Protein AF-A0A959GRN4-F1 (afdb_monomer_lite)

Radius of gyration: 15.17 Å; chains: 1; bounding box: 34×36×39 Å

Structure (mmCIF, N/CA/C/O backbone):
data_AF-A0A959GRN4-F1
#
_entry.id   AF-A0A959GRN4-F1
#
loop_
_atom_site.group_PDB
_atom_site.id
_atom_site.type_symbol
_atom_site.label_atom_id
_atom_site.label_alt_id
_atom_site.label_comp_id
_atom_site.label_asym_id
_atom_site.label_entity_id
_atom_site.label_seq_id
_atom_site.pdbx_PDB_ins_code
_atom_site.Cartn_x
_atom_site.Cartn_y
_atom_site.Cartn_z
_atom_site.occupancy
_atom_site.B_iso_or_equiv
_atom_site.auth_seq_id
_atom_site.auth_comp_id
_atom_site.auth_asym_id
_atom_site.auth_atom_id
_atom_site.pdbx_PDB_model_num
ATOM 1 N N . MET A 1 1 ? 0.950 -11.198 -16.618 1.00 84.00 1 MET A N 1
ATOM 2 C CA . MET A 1 1 ? 0.201 -11.111 -15.346 1.00 84.00 1 MET A CA 1
ATOM 3 C C . MET A 1 1 ? 1.048 -11.502 -14.146 1.00 84.00 1 MET A C 1
ATOM 5 O O . MET A 1 1 ? 1.357 -12.674 -13.936 1.00 84.00 1 MET A O 1
ATOM 9 N N . ASN A 1 2 ? 1.370 -10.503 -13.337 1.00 88.19 2 ASN A N 1
ATOM 10 C CA . ASN A 1 2 ? 2.080 -10.648 -12.075 1.00 88.19 2 ASN A CA 1
ATOM 11 C C . ASN A 1 2 ? 1.120 -10.439 -10.901 1.00 88.19 2 ASN A C 1
ATOM 13 O O . ASN A 1 2 ? -0.047 -10.075 -11.069 1.00 88.19 2 ASN A O 1
ATOM 17 N N . THR A 1 3 ? 1.578 -10.723 -9.684 1.00 92.38 3 THR A N 1
ATOM 18 C CA . THR A 1 3 ? 0.734 -10.623 -8.489 1.00 92.38 3 THR A CA 1
ATOM 19 C C . THR A 1 3 ? 1.532 -10.140 -7.287 1.00 92.38 3 THR A C 1
ATOM 21 O O . THR A 1 3 ? 2.589 -10.684 -6.976 1.00 92.38 3 THR A O 1
ATOM 24 N N . ILE A 1 4 ? 0.988 -9.149 -6.581 1.00 92.12 4 ILE A N 1
ATOM 25 C CA . ILE A 1 4 ? 1.440 -8.733 -5.253 1.00 92.12 4 ILE A CA 1
ATOM 26 C C . ILE A 1 4 ? 0.448 -9.270 -4.228 1.00 92.12 4 ILE A C 1
ATOM 28 O O . ILE A 1 4 ? -0.747 -8.977 -4.2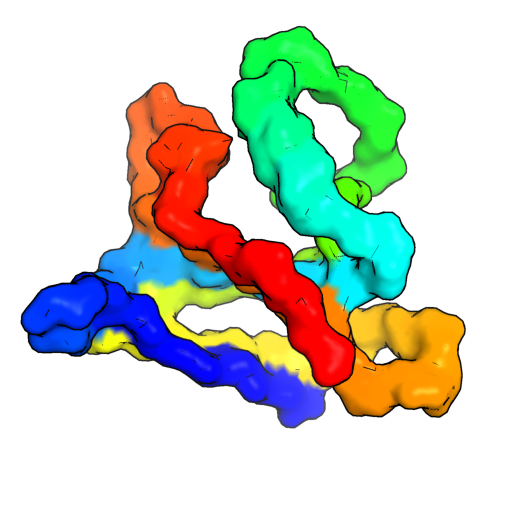81 1.00 92.12 4 ILE A O 1
ATOM 32 N N . THR A 1 5 ? 0.955 -10.034 -3.269 1.00 96.00 5 THR A N 1
ATOM 33 C CA . THR A 1 5 ? 0.176 -10.545 -2.139 1.00 96.00 5 THR A CA 1
ATOM 34 C C . THR A 1 5 ? 0.782 -10.076 -0.832 1.00 96.00 5 THR A C 1
ATOM 36 O O . THR A 1 5 ? 2.004 -10.068 -0.682 1.00 96.00 5 THR A O 1
ATOM 39 N N . GLY A 1 6 ? -0.059 -9.767 0.147 1.00 95.69 6 GLY A N 1
ATOM 40 C CA . GLY A 1 6 ? 0.408 -9.416 1.479 1.00 95.69 6 GLY A CA 1
ATOM 41 C C . GLY A 1 6 ? -0.677 -9.558 2.532 1.00 95.69 6 GLY A C 1
ATOM 42 O O . GLY A 1 6 ? -1.812 -9.938 2.242 1.00 95.69 6 GLY A O 1
ATOM 43 N N . LYS A 1 7 ? -0.303 -9.263 3.777 1.00 96.81 7 LYS A N 1
ATOM 44 C CA . LYS A 1 7 ? -1.203 -9.272 4.927 1.00 96.81 7 LYS A CA 1
ATOM 45 C C . LYS A 1 7 ? -0.884 -8.096 5.834 1.00 96.81 7 LYS A C 1
ATOM 47 O O . LYS A 1 7 ? 0.264 -7.935 6.241 1.00 96.81 7 LYS A O 1
ATOM 52 N N . ILE A 1 8 ? -1.900 -7.312 6.176 1.00 96.62 8 ILE A N 1
ATOM 53 C CA . ILE A 1 8 ? -1.783 -6.235 7.157 1.00 96.62 8 ILE A CA 1
ATOM 54 C C . ILE A 1 8 ? -2.339 -6.731 8.481 1.00 96.62 8 ILE A C 1
ATOM 56 O O . ILE A 1 8 ? -3.499 -7.136 8.567 1.00 96.62 8 ILE A O 1
ATOM 60 N N . ALA A 1 9 ? -1.494 -6.716 9.506 1.00 96.75 9 ALA A N 1
ATOM 61 C CA . ALA A 1 9 ? -1.823 -7.241 10.818 1.00 96.75 9 ALA A CA 1
ATOM 62 C C . ALA A 1 9 ? -1.368 -6.298 11.933 1.00 96.75 9 ALA A C 1
ATOM 64 O O . ALA A 1 9 ? -0.382 -5.573 11.801 1.00 96.75 9 ALA A O 1
ATOM 65 N N . LEU A 1 10 ? -2.076 -6.342 13.058 1.00 94.94 10 LEU A N 1
ATOM 66 C CA . LEU A 1 10 ? -1.690 -5.627 14.265 1.00 94.94 10 LEU A CA 1
ATOM 67 C C . LEU A 1 10 ? -0.445 -6.284 14.888 1.00 94.94 10 LEU A C 1
ATOM 69 O O . LEU A 1 10 ? -0.468 -7.474 15.202 1.00 94.94 10 LEU A O 1
ATOM 73 N N . LEU A 1 11 ? 0.613 -5.496 15.111 1.00 89.00 11 LEU A N 1
ATOM 74 C CA . LEU A 1 11 ? 1.964 -5.962 15.476 1.00 89.00 11 LEU A CA 1
ATOM 75 C C . LEU A 1 11 ? 2.010 -6.950 16.658 1.00 89.00 11 LEU A C 1
ATOM 77 O O . LEU A 1 11 ? 2.817 -7.872 16.655 1.00 89.00 11 LEU A O 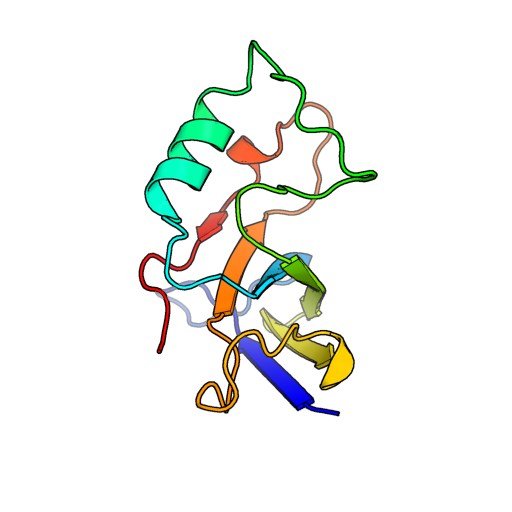1
ATOM 81 N N . ASN A 1 12 ? 1.128 -6.792 17.647 1.00 94.06 12 ASN A N 1
ATOM 82 C CA . ASN A 1 12 ? 1.171 -7.586 18.880 1.00 94.06 12 ASN A CA 1
ATOM 83 C C . ASN A 1 12 ? 0.267 -8.821 18.863 1.00 94.06 12 ASN A C 1
ATOM 85 O O . ASN A 1 12 ? 0.504 -9.766 19.608 1.00 94.06 12 ASN A O 1
ATOM 89 N N . THR A 1 13 ? -0.798 -8.806 18.063 1.00 95.81 13 THR A N 1
ATOM 90 C CA . THR A 1 13 ? -1.783 -9.898 18.045 1.00 95.81 13 THR A CA 1
ATOM 91 C C . THR A 1 13 ? -1.677 -10.749 16.788 1.00 95.81 13 THR A C 1
ATOM 93 O O . THR A 1 13 ? -2.215 -11.851 16.756 1.00 95.81 13 THR A O 1
ATOM 96 N N . GLY A 1 14 ? -1.043 -10.234 15.729 1.00 95.12 14 GLY A N 1
ATOM 97 C CA . GLY A 1 14 ? -1.079 -10.839 14.399 1.00 95.12 14 GLY A CA 1
ATOM 98 C C . GLY A 1 14 ? -2.479 -10.845 13.773 1.00 95.12 14 GLY A C 1
ATOM 99 O O . GLY A 1 14 ? -2.670 -11.437 12.707 1.00 95.12 14 GLY A O 1
ATOM 100 N N . ALA A 1 15 ? -3.460 -10.201 14.419 1.00 97.00 15 ALA A N 1
ATOM 101 C CA . ALA A 1 15 ? -4.819 -10.111 13.916 1.00 97.00 15 ALA A CA 1
ATOM 102 C C . ALA A 1 15 ? -4.830 -9.251 12.655 1.00 97.00 15 ALA A C 1
ATOM 104 O O . ALA A 1 15 ? -4.293 -8.142 12.645 1.00 97.00 15 ALA A O 1
ATOM 105 N N . GLY A 1 16 ? -5.440 -9.785 11.603 1.00 97.12 16 GLY A N 1
ATOM 106 C CA . GLY A 1 16 ? -5.631 -9.078 10.350 1.00 97.12 16 GLY A CA 1
ATOM 107 C C . GLY A 1 16 ? -6.465 -7.818 10.510 1.00 97.12 16 GLY A C 1
ATOM 108 O O . GLY A 1 16 ? -7.404 -7.800 11.304 1.00 97.12 16 GLY A O 1
ATOM 109 N N . ILE A 1 17 ? -6.141 -6.782 9.741 1.00 97.12 17 ILE A N 1
ATOM 110 C CA . ILE A 1 17 ? -6.929 -5.551 9.707 1.00 97.12 17 ILE A CA 1
ATOM 111 C C . ILE A 1 17 ? -7.650 -5.472 8.366 1.00 97.12 17 ILE A C 1
ATOM 113 O O . ILE A 1 17 ? -7.022 -5.291 7.322 1.00 97.12 17 ILE A O 1
ATOM 117 N N . ALA A 1 18 ? -8.969 -5.625 8.411 1.00 97.25 18 ALA A N 1
ATOM 118 C CA . ALA A 1 18 ? -9.839 -5.577 7.245 1.00 97.25 18 ALA A CA 1
ATOM 119 C C . ALA A 1 18 ? -10.137 -4.146 6.787 1.00 97.25 18 ALA A C 1
ATOM 121 O O . ALA A 1 18 ? -10.051 -3.201 7.574 1.00 97.25 18 ALA A O 1
ATOM 122 N N . ASN A 1 19 ? -10.579 -4.018 5.534 1.00 96.25 19 ASN A N 1
ATOM 123 C CA . ASN A 1 19 ? -11.059 -2.773 4.930 1.00 96.25 19 ASN A CA 1
ATOM 124 C C . ASN A 1 19 ? -10.029 -1.632 4.912 1.00 96.25 19 ASN A C 1
ATOM 126 O O . ASN A 1 19 ? -10.406 -0.462 4.877 1.00 96.25 19 ASN A O 1
ATOM 130 N N . LEU A 1 20 ? -8.736 -1.951 4.930 1.00 96.75 20 LEU A N 1
ATOM 131 C CA . LEU A 1 20 ? -7.688 -0.972 4.668 1.00 96.75 20 LEU A CA 1
ATOM 132 C C . LEU A 1 20 ? -7.467 -0.864 3.166 1.00 96.75 20 LEU A C 1
ATOM 134 O O . LEU A 1 20 ? -7.429 -1.883 2.475 1.00 96.75 20 LEU A O 1
ATOM 138 N N . LEU A 1 21 ? -7.296 0.356 2.666 1.00 96.06 21 LEU A N 1
ATOM 139 C CA . LEU A 1 21 ? -6.954 0.589 1.270 1.00 96.06 21 LEU A CA 1
ATOM 140 C C . LEU A 1 21 ? -5.443 0.488 1.106 1.00 96.06 21 LEU A C 1
ATOM 142 O O . LEU A 1 21 ? -4.697 1.300 1.643 1.00 96.06 21 LEU A O 1
ATOM 146 N N . VAL A 1 22 ? -5.004 -0.496 0.336 1.00 95.44 22 VAL A N 1
ATOM 147 C CA . VAL A 1 22 ? -3.616 -0.637 -0.092 1.00 95.44 22 VAL A CA 1
ATOM 148 C C . VAL A 1 22 ? -3.490 -0.021 -1.472 1.00 95.44 22 VAL A C 1
ATOM 150 O O . VAL A 1 22 ? -4.239 -0.391 -2.374 1.00 95.44 22 VAL A O 1
ATOM 153 N N . VAL A 1 23 ? -2.551 0.902 -1.642 1.00 93.06 23 VAL A N 1
ATOM 154 C CA . VAL A 1 23 ? -2.210 1.500 -2.935 1.00 93.06 23 VAL A CA 1
ATOM 155 C C . VAL A 1 23 ? -0.758 1.176 -3.238 1.00 93.06 23 VAL A C 1
ATOM 157 O O . VAL A 1 23 ? 0.098 1.319 -2.364 1.00 93.06 23 VAL A O 1
ATOM 160 N N . VAL A 1 24 ? -0.499 0.717 -4.459 1.00 91.44 24 VAL A N 1
ATOM 161 C CA . VAL A 1 24 ? 0.839 0.346 -4.916 1.00 91.44 24 VAL A CA 1
ATOM 162 C C . VAL A 1 24 ? 1.229 1.228 -6.091 1.00 91.44 24 VAL A C 1
ATOM 164 O O . VAL A 1 24 ? 0.440 1.405 -7.025 1.00 91.44 24 VAL A O 1
ATOM 167 N N . TYR A 1 25 ? 2.446 1.747 -6.019 1.00 88.44 25 TYR A N 1
ATOM 168 C CA . TYR A 1 25 ? 3.099 2.533 -7.051 1.00 88.44 25 TYR A CA 1
ATOM 169 C C . TYR A 1 25 ? 4.350 1.807 -7.535 1.00 88.44 25 TYR A C 1
ATOM 171 O O . TYR A 1 25 ? 5.016 1.135 -6.741 1.00 88.44 25 TYR A O 1
ATOM 179 N N . ASP A 1 26 ? 4.623 1.957 -8.823 1.00 84.81 26 ASP A N 1
ATOM 180 C CA . ASP A 1 26 ? 5.936 1.744 -9.415 1.00 84.81 26 ASP A CA 1
ATOM 181 C C . ASP A 1 26 ? 6.725 3.045 -9.293 1.00 84.81 26 ASP A C 1
ATOM 183 O O . ASP A 1 26 ? 6.178 4.123 -9.546 1.00 84.81 26 ASP A O 1
ATOM 187 N N . VAL A 1 27 ? 7.967 2.961 -8.839 1.00 81.38 27 VAL A N 1
ATOM 188 C CA . VAL A 1 27 ? 8.739 4.125 -8.419 1.00 81.38 27 VAL A CA 1
ATOM 189 C C . VAL A 1 27 ? 10.024 4.223 -9.212 1.00 81.38 27 VAL A C 1
ATOM 191 O O . VAL A 1 27 ? 10.881 3.361 -9.107 1.00 81.38 27 VAL A O 1
ATOM 194 N N . ASP A 1 28 ? 10.216 5.333 -9.925 1.00 74.31 28 ASP A N 1
ATOM 195 C CA . ASP A 1 28 ? 11.472 5.561 -10.636 1.00 74.31 28 ASP A CA 1
ATOM 196 C C . ASP A 1 28 ? 12.656 5.687 -9.654 1.00 74.31 28 ASP A C 1
ATOM 198 O O . ASP A 1 28 ? 12.485 6.288 -8.585 1.00 74.31 28 ASP A O 1
ATOM 202 N N . PRO A 1 29 ? 13.884 5.280 -10.034 1.00 69.38 29 PRO A N 1
ATOM 203 C CA . PRO A 1 29 ? 15.080 5.360 -9.183 1.00 69.38 29 PRO A CA 1
ATOM 204 C C . PRO A 1 29 ? 15.413 6.755 -8.625 1.00 69.38 29 PRO A C 1
ATOM 206 O O . PRO A 1 29 ? 16.169 6.883 -7.662 1.00 69.38 29 PRO A O 1
ATOM 209 N N . GLU A 1 30 ? 14.898 7.822 -9.243 1.00 69.50 30 GLU A N 1
ATOM 210 C CA . GLU A 1 30 ? 15.096 9.206 -8.788 1.00 69.50 30 GLU A CA 1
ATOM 211 C C . GLU A 1 30 ? 14.034 9.679 -7.782 1.00 69.50 30 GLU A C 1
ATOM 213 O O . GLU A 1 30 ? 14.141 10.778 -7.227 1.00 69.50 30 GLU A O 1
ATOM 218 N N . THR A 1 31 ? 13.007 8.871 -7.533 1.00 70.56 31 THR A N 1
ATOM 219 C CA . THR A 1 31 ? 11.915 9.226 -6.635 1.00 70.56 31 THR A CA 1
ATOM 220 C C . THR A 1 31 ? 12.332 9.068 -5.180 1.00 70.56 31 THR A C 1
ATOM 222 O O . THR A 1 31 ? 12.951 8.085 -4.777 1.00 70.56 31 THR A O 1
ATOM 225 N N . LYS A 1 32 ? 11.928 10.038 -4.360 1.00 72.25 32 LYS A N 1
ATOM 226 C CA . LYS A 1 32 ? 12.193 10.075 -2.923 1.00 72.25 32 LYS A CA 1
ATOM 227 C C . LYS A 1 32 ? 10.886 10.014 -2.136 1.00 72.25 32 LYS A C 1
ATOM 229 O O . LYS A 1 32 ? 10.213 11.042 -1.983 1.00 72.25 32 LYS A O 1
ATOM 234 N N . PRO A 1 33 ? 10.491 8.834 -1.633 1.00 69.19 33 PRO A N 1
ATOM 235 C CA . PRO A 1 33 ? 9.215 8.661 -0.950 1.00 69.19 33 PRO A CA 1
ATOM 236 C C . PRO A 1 33 ? 9.073 9.506 0.321 1.00 69.19 33 PRO A C 1
ATOM 238 O O . PRO A 1 33 ? 7.973 9.858 0.732 1.00 69.19 33 PRO A O 1
ATOM 241 N N . GLU A 1 34 ? 10.170 9.881 0.965 1.00 71.31 34 GLU A N 1
ATOM 242 C CA . GLU A 1 34 ? 10.160 10.776 2.118 1.00 71.31 34 GLU A CA 1
ATOM 243 C C . GLU A 1 34 ? 9.746 12.210 1.753 1.00 71.31 34 GLU A C 1
ATOM 245 O O . GLU A 1 34 ? 9.005 12.849 2.505 1.00 71.31 34 GLU A O 1
ATOM 250 N N . GLU A 1 35 ? 10.164 12.701 0.581 1.00 72.38 35 GLU A N 1
ATOM 251 C CA . GLU A 1 35 ? 9.780 14.025 0.079 1.00 72.38 35 GLU A CA 1
ATOM 252 C C . GLU A 1 35 ? 8.290 14.031 -0.297 1.00 72.38 35 GLU A C 1
ATOM 254 O O . GLU A 1 35 ? 7.577 14.987 0.012 1.00 72.38 35 GLU A O 1
ATOM 259 N N . VAL A 1 36 ? 7.793 12.912 -0.837 1.00 71.38 36 VAL A N 1
ATOM 260 C CA . VAL A 1 36 ? 6.368 12.675 -1.109 1.00 71.38 36 VAL A CA 1
ATOM 261 C C . VAL A 1 36 ? 5.528 12.819 0.162 1.00 71.38 36 VAL A C 1
ATOM 263 O O . VAL A 1 36 ? 4.530 13.542 0.180 1.00 71.38 36 VAL A O 1
ATOM 266 N N . ILE A 1 37 ? 5.884 12.106 1.235 1.00 72.94 37 ILE A N 1
ATOM 267 C CA . ILE A 1 37 ? 5.085 12.127 2.467 1.00 72.94 37 ILE A CA 1
ATOM 268 C C . ILE A 1 37 ? 5.113 13.523 3.102 1.00 72.94 37 ILE A C 1
ATOM 270 O O . ILE A 1 37 ? 4.086 14.004 3.589 1.00 72.94 37 ILE A O 1
ATOM 274 N N . ALA A 1 38 ? 6.257 14.210 3.054 1.00 71.94 38 ALA A N 1
ATOM 275 C CA . ALA A 1 38 ? 6.360 15.597 3.499 1.00 71.94 38 ALA A CA 1
ATOM 276 C C . ALA A 1 38 ? 5.486 16.547 2.655 1.00 71.94 38 ALA A C 1
ATOM 278 O O . ALA A 1 38 ? 4.880 17.484 3.189 1.00 71.94 38 ALA A O 1
ATOM 279 N N . GLU A 1 39 ? 5.361 16.299 1.350 1.00 71.50 39 GLU A N 1
ATOM 280 C CA . GLU A 1 39 ? 4.475 17.057 0.467 1.00 71.50 39 GLU A CA 1
ATOM 281 C C . GLU A 1 39 ? 2.991 16.767 0.752 1.00 71.50 39 GLU A C 1
ATOM 283 O O . GLU A 1 39 ? 2.200 17.701 0.886 1.00 71.50 39 GLU A O 1
ATOM 288 N N . LEU A 1 40 ? 2.605 15.507 0.980 1.00 70.19 40 LEU A N 1
ATOM 289 C CA . LEU A 1 40 ? 1.263 15.129 1.456 1.00 70.19 40 LEU A CA 1
ATOM 290 C C . LEU A 1 40 ? 0.898 15.809 2.782 1.00 70.19 40 LEU A C 1
ATOM 292 O O . LEU A 1 40 ? -0.237 16.240 2.984 1.00 70.19 40 LEU A O 1
ATOM 296 N N . ALA A 1 41 ? 1.859 15.939 3.695 1.00 66.69 41 ALA A N 1
ATOM 297 C CA . ALA A 1 41 ? 1.654 16.621 4.968 1.00 66.69 41 ALA A CA 1
ATOM 298 C C . ALA A 1 41 ? 1.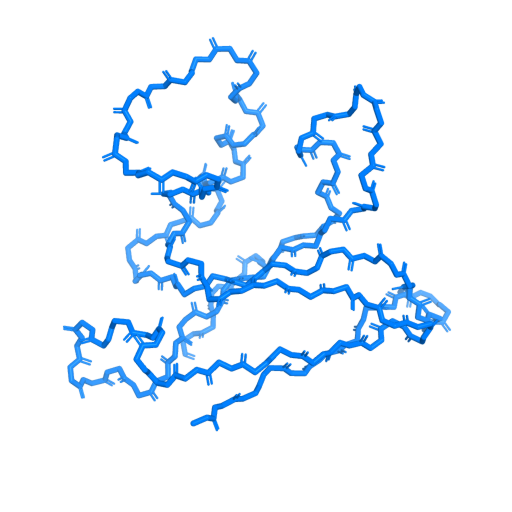552 18.152 4.839 1.00 66.69 41 ALA A C 1
ATOM 300 O O . ALA A 1 41 ? 0.963 18.800 5.703 1.00 66.69 41 ALA A O 1
ATOM 301 N N . SER A 1 42 ? 2.101 18.742 3.772 1.00 64.44 42 SER A N 1
ATOM 302 C CA . SER A 1 42 ? 2.148 20.198 3.560 1.00 64.44 42 SER A CA 1
ATOM 303 C C . SER A 1 42 ? 1.140 20.726 2.528 1.00 64.44 42 SER A C 1
ATOM 305 O O . SER A 1 42 ? 0.881 21.934 2.476 1.00 64.44 42 SER A O 1
ATOM 307 N N . THR A 1 43 ? 0.508 19.850 1.743 1.00 55.62 43 THR A N 1
ATOM 308 C CA . THR A 1 43 ? -0.443 20.198 0.669 1.00 55.62 43 THR A CA 1
ATOM 309 C C . THR A 1 43 ? -1.830 20.6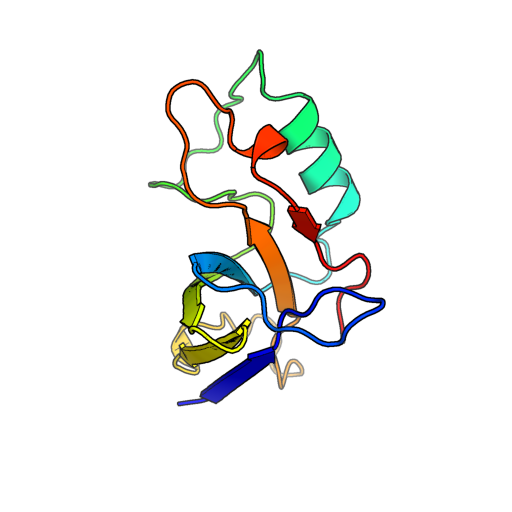30 1.140 1.00 55.62 43 THR A C 1
ATOM 311 O O . THR A 1 43 ? -2.680 20.951 0.311 1.00 55.62 43 THR A O 1
ATOM 314 N N . SER A 1 44 ? -2.031 20.842 2.441 1.00 51.16 44 SER A N 1
ATOM 315 C CA . SER A 1 44 ? -3.200 21.547 2.984 1.00 51.16 44 SER A CA 1
ATOM 316 C C . SER A 1 44 ? -3.389 22.973 2.424 1.00 51.16 44 SER A C 1
ATOM 318 O O . SER A 1 44 ? -4.409 23.592 2.716 1.00 51.16 44 SER A O 1
ATOM 320 N N . ALA A 1 45 ? -2.436 23.533 1.654 1.00 44.59 45 ALA A N 1
ATOM 321 C CA . ALA A 1 45 ? -2.501 24.938 1.238 1.00 44.59 45 ALA A CA 1
ATOM 322 C C . ALA A 1 45 ? -2.135 25.308 -0.215 1.00 44.59 45 ALA A C 1
ATOM 324 O O . ALA A 1 45 ? -2.538 26.393 -0.632 1.00 44.59 45 ALA A O 1
ATOM 325 N N . LYS A 1 46 ? -1.395 24.521 -1.015 1.00 43.66 46 LYS A N 1
ATOM 326 C CA . LYS A 1 46 ? -1.016 24.953 -2.385 1.00 43.66 46 LYS A CA 1
ATOM 327 C C . LYS A 1 46 ? -0.817 23.783 -3.348 1.00 43.66 46 LYS A C 1
ATOM 329 O O . LYS A 1 46 ? 0.297 23.300 -3.510 1.00 43.66 46 LYS A O 1
ATOM 334 N N . ALA A 1 47 ? -1.881 23.408 -4.058 1.00 45.75 47 ALA A N 1
ATOM 335 C CA . ALA A 1 47 ? -1.787 22.609 -5.275 1.00 45.75 47 ALA A CA 1
ATOM 336 C C . ALA A 1 47 ? -0.982 23.391 -6.331 1.00 45.75 47 ALA A C 1
ATOM 338 O O . ALA A 1 47 ? -1.514 24.261 -7.022 1.00 45.75 47 ALA A O 1
ATOM 339 N N . LYS A 1 48 ? 0.328 23.138 -6.421 1.00 44.91 48 LYS A N 1
ATOM 340 C CA . LYS A 1 48 ? 1.126 23.579 -7.564 1.00 44.91 48 LYS A CA 1
ATOM 341 C C . LYS A 1 48 ? 0.839 22.636 -8.725 1.00 44.91 48 LYS A C 1
ATOM 343 O O . LYS A 1 48 ? 1.020 21.430 -8.639 1.00 44.91 48 LYS A O 1
ATOM 348 N N . THR A 1 49 ? 0.378 23.237 -9.808 1.00 44.91 49 THR A N 1
ATOM 349 C CA . THR A 1 49 ? 0.126 22.675 -11.130 1.00 44.91 49 THR A CA 1
ATOM 350 C C . THR A 1 49 ? 1.271 21.771 -11.607 1.00 44.91 49 THR A C 1
ATOM 352 O O . THR A 1 49 ? 2.254 22.240 -12.177 1.00 44.91 49 THR A O 1
ATOM 355 N N . ARG A 1 50 ? 1.116 20.455 -11.443 1.00 49.25 50 ARG A N 1
ATOM 356 C CA . ARG A 1 50 ? 1.638 19.465 -12.390 1.00 49.25 50 ARG A CA 1
ATOM 357 C C . ARG A 1 50 ? 0.438 18.751 -12.993 1.00 49.25 50 ARG A C 1
ATOM 359 O O . ARG A 1 50 ? -0.199 17.907 -12.381 1.00 49.25 50 ARG A O 1
ATOM 366 N N . THR A 1 51 ? 0.070 19.199 -14.184 1.00 43.25 51 THR A N 1
ATOM 367 C CA . THR A 1 51 ? -0.980 18.610 -15.007 1.00 43.25 51 THR A CA 1
ATOM 368 C C . THR A 1 51 ? -0.525 17.251 -15.534 1.00 43.25 51 THR A C 1
ATOM 370 O O . THR A 1 51 ? 0.159 17.182 -16.553 1.00 43.25 51 THR A O 1
ATOM 373 N N . LYS A 1 52 ? -0.964 16.175 -14.885 1.00 43.66 52 LYS A N 1
ATOM 374 C CA . LYS A 1 52 ? -1.395 14.953 -15.567 1.00 43.66 52 LYS A CA 1
ATOM 375 C C . LYS A 1 52 ? -2.643 14.446 -14.845 1.00 43.66 52 LYS A C 1
ATOM 377 O O . LYS A 1 52 ? -2.791 14.590 -13.639 1.00 43.66 52 LYS A O 1
ATOM 382 N N . SER A 1 53 ? -3.616 14.059 -15.649 1.00 42.03 53 SER A N 1
ATOM 383 C CA . SER A 1 53 ? -5.018 13.896 -15.287 1.00 42.03 53 SER A CA 1
ATOM 384 C C . SER A 1 53 ? -5.252 12.771 -14.273 1.00 42.03 53 SER A C 1
ATOM 386 O O . SER A 1 53 ? -5.009 11.621 -14.608 1.00 42.03 53 SER A O 1
ATOM 388 N N . GLY A 1 54 ? -5.889 13.109 -13.145 1.00 40.25 54 GLY A N 1
ATOM 389 C CA . GLY A 1 54 ? -6.737 12.207 -12.355 1.00 40.25 54 GLY A CA 1
ATOM 390 C C . GLY A 1 54 ? -6.065 11.589 -11.135 1.00 40.25 54 GLY A C 1
ATOM 391 O O . GLY A 1 54 ? -5.098 10.885 -11.316 1.00 40.25 54 GLY A O 1
ATOM 392 N N . ASN A 1 55 ? -6.611 11.839 -9.931 1.00 46.34 55 ASN A N 1
ATOM 393 C CA . ASN A 1 55 ? -6.446 11.122 -8.643 1.00 46.34 55 ASN A CA 1
ATOM 394 C C . ASN A 1 55 ? -5.065 10.571 -8.214 1.00 46.34 55 ASN A C 1
ATOM 396 O O . ASN A 1 55 ? -4.983 9.911 -7.178 1.00 46.34 55 ASN A O 1
ATOM 400 N N . ASP A 1 56 ? -4.004 10.854 -8.951 1.00 52.00 56 ASP A N 1
ATOM 401 C CA . ASP A 1 56 ? -2.677 10.326 -8.738 1.00 52.00 56 ASP A CA 1
ATOM 402 C C . ASP A 1 56 ? -1.899 11.299 -7.879 1.00 52.00 56 ASP A C 1
ATOM 404 O O . ASP A 1 56 ? -1.812 12.505 -8.142 1.00 52.00 56 ASP A O 1
ATOM 408 N N . LEU A 1 57 ? -1.275 10.736 -6.856 1.00 61.41 57 LEU A N 1
ATOM 409 C CA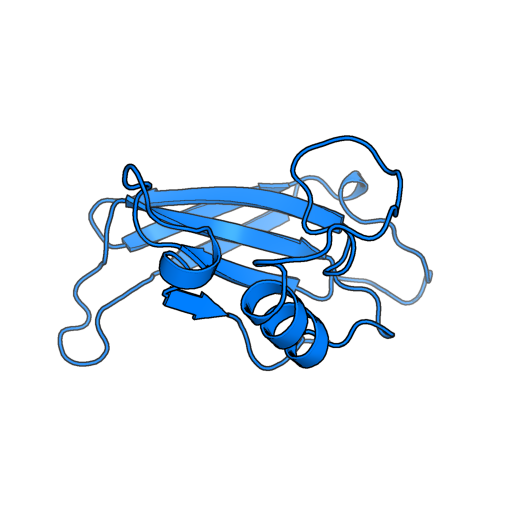 . LEU A 1 57 ? -0.120 11.327 -6.215 1.00 61.41 57 LEU A CA 1
ATOM 410 C C . LEU A 1 57 ? 1.029 11.317 -7.233 1.00 61.41 57 LEU A C 1
ATOM 412 O O . LEU A 1 57 ? 1.995 10.591 -7.058 1.00 61.41 57 LEU A O 1
ATOM 416 N N . GLY A 1 58 ? 0.906 12.081 -8.327 1.00 55.66 58 GLY A N 1
ATOM 417 C CA . GLY A 1 58 ? 1.756 12.032 -9.530 1.00 55.66 58 GLY A CA 1
ATOM 418 C C . GLY A 1 58 ? 3.207 12.486 -9.330 1.00 55.66 58 GLY A C 1
ATOM 419 O O . GLY A 1 58 ? 3.865 12.915 -10.272 1.00 55.66 58 GLY A O 1
ATOM 420 N N . PHE A 1 59 ? 3.673 12.460 -8.086 1.00 65.25 59 PHE A N 1
ATOM 421 C CA . PHE A 1 59 ? 5.034 12.680 -7.618 1.00 65.25 59 PHE A CA 1
ATOM 422 C C . PHE A 1 59 ? 5.623 11.423 -6.945 1.00 65.25 59 PHE A C 1
ATOM 424 O O . PHE A 1 59 ? 6.811 11.413 -6.652 1.00 65.25 59 PHE A O 1
ATOM 431 N N . VAL A 1 60 ? 4.815 10.379 -6.705 1.00 71.56 60 VAL A N 1
ATOM 432 C CA . VAL A 1 60 ? 5.226 9.081 -6.130 1.00 71.56 60 VAL A CA 1
ATOM 433 C C . VAL A 1 60 ? 5.749 8.120 -7.194 1.00 71.56 60 VAL A C 1
ATOM 435 O O . VAL A 1 60 ? 6.511 7.221 -6.868 1.00 71.56 60 VAL A O 1
ATOM 438 N N . GLY A 1 61 ? 5.313 8.301 -8.438 1.00 77.81 61 GLY A N 1
ATOM 439 C CA . GLY A 1 61 ? 5.510 7.356 -9.530 1.00 77.81 61 GLY A CA 1
ATOM 440 C C . GLY A 1 61 ? 4.178 6.960 -10.160 1.00 77.81 61 GLY A C 1
ATOM 441 O O . GLY A 1 61 ? 3.143 7.594 -9.906 1.00 77.81 61 GLY A O 1
ATOM 442 N N . ASP A 1 62 ? 4.204 5.914 -10.977 1.00 81.50 62 ASP A N 1
ATOM 443 C CA . ASP A 1 62 ? 3.034 5.435 -11.702 1.00 81.50 62 ASP A CA 1
ATOM 444 C C . ASP A 1 62 ? 2.213 4.490 -10.817 1.00 8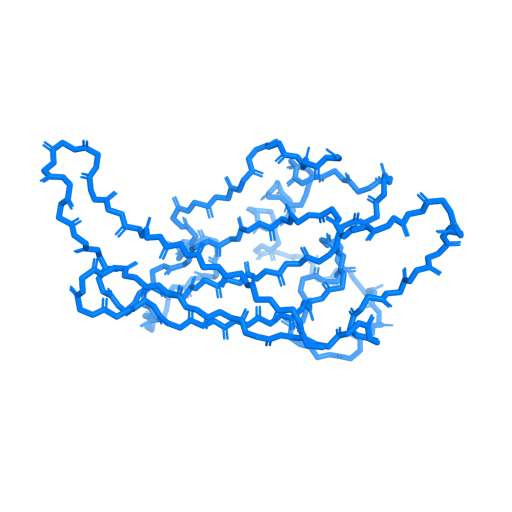1.50 62 ASP A C 1
ATOM 446 O O . ASP A 1 62 ? 2.702 3.514 -10.242 1.00 81.50 62 ASP A O 1
ATOM 450 N N . ARG A 1 63 ? 0.919 4.783 -10.664 1.00 86.88 63 ARG A N 1
ATOM 451 C CA . ARG A 1 63 ? 0.033 3.952 -9.848 1.00 86.88 63 ARG A CA 1
ATOM 452 C C . ARG A 1 63 ? -0.248 2.627 -10.556 1.00 86.88 63 ARG A C 1
ATOM 454 O O . ARG A 1 63 ? -1.003 2.586 -11.524 1.00 86.88 63 ARG A O 1
ATOM 461 N N . ILE A 1 64 ? 0.239 1.531 -9.978 1.00 88.50 64 ILE A N 1
ATOM 462 C CA . ILE A 1 64 ? -0.052 0.165 -10.439 1.00 88.50 64 ILE A CA 1
ATOM 463 C C . ILE A 1 64 ? -1.507 -0.199 -10.131 1.00 88.50 64 ILE A C 1
ATOM 465 O O . ILE A 1 64 ? -2.211 -0.791 -10.949 1.00 88.50 64 ILE A O 1
ATOM 469 N N . GLY A 1 65 ? -1.982 0.134 -8.928 1.00 91.38 65 GLY A N 1
ATOM 470 C CA . GLY A 1 65 ? -3.350 -0.184 -8.542 1.00 91.38 65 GLY A CA 1
ATOM 471 C C . GLY A 1 65 ? -3.640 -0.026 -7.060 1.00 91.38 65 GLY A C 1
ATOM 472 O O . GLY A 1 65 ? -2.851 0.514 -6.285 1.00 91.38 65 GLY A O 1
ATOM 473 N N . SER A 1 66 ? -4.825 -0.481 -6.661 1.00 93.81 66 SER A N 1
ATOM 474 C CA . SER A 1 66 ? -5.236 -0.485 -5.261 1.00 93.81 66 SER A CA 1
ATOM 475 C C . SER A 1 66 ? -6.211 -1.605 -4.950 1.00 93.81 66 SER A C 1
ATOM 477 O O . SER A 1 66 ? -7.006 -1.993 -5.804 1.00 93.81 66 SER A O 1
ATOM 479 N N . VAL A 1 67 ? -6.197 -2.070 -3.707 1.00 96.88 67 VAL A N 1
ATOM 480 C CA . VAL A 1 67 ? -7.039 -3.168 -3.236 1.00 96.88 67 VAL A CA 1
ATOM 481 C C . VAL A 1 67 ? -7.418 -2.958 -1.772 1.00 96.88 67 VAL A C 1
ATOM 483 O O . VAL A 1 67 ? -6.655 -2.373 -1.005 1.00 96.88 67 VAL A O 1
ATOM 486 N N . LEU A 1 68 ? -8.605 -3.423 -1.382 1.00 97.50 68 LEU A N 1
ATOM 487 C CA . LEU A 1 68 ? -9.014 -3.460 0.020 1.00 97.50 68 LEU A CA 1
ATOM 488 C C . LEU A 1 68 ? -8.538 -4.754 0.679 1.00 97.50 68 LEU A C 1
ATOM 490 O O . LEU A 1 68 ? -8.643 -5.830 0.089 1.00 97.50 68 LEU A O 1
ATOM 494 N N . THR A 1 69 ? -8.066 -4.665 1.919 1.00 98.12 69 THR A N 1
ATOM 495 C CA . THR A 1 69 ? -7.754 -5.861 2.704 1.00 98.12 69 THR A CA 1
ATOM 496 C C . THR A 1 69 ? -9.019 -6.637 3.078 1.00 98.12 69 THR A C 1
ATOM 498 O O . THR A 1 69 ? -10.042 -6.064 3.466 1.00 98.12 69 THR A O 1
ATOM 501 N N . GLY A 1 70 ? -8.940 -7.964 2.987 1.00 97.62 70 GLY A N 1
ATOM 502 C CA . GLY A 1 70 ? -9.984 -8.895 3.403 1.00 97.62 70 GLY A CA 1
ATOM 503 C C . GLY A 1 70 ? -10.130 -8.992 4.923 1.00 97.62 70 GLY A C 1
ATOM 504 O O . GLY A 1 70 ? -9.408 -8.353 5.684 1.00 97.62 70 GLY A O 1
ATOM 505 N N . GLN A 1 71 ? -11.063 -9.831 5.383 1.00 97.81 71 GLN A N 1
ATOM 506 C CA . GLN A 1 71 ? -11.396 -9.971 6.812 1.00 97.81 71 GLN A CA 1
ATOM 507 C C . GLN A 1 71 ? -10.209 -10.394 7.691 1.00 97.81 71 GLN A C 1
ATOM 509 O O . GLN A 1 71 ? -10.132 -10.032 8.860 1.00 97.81 71 GLN A O 1
ATOM 514 N N . ASP A 1 72 ? -9.266 -11.143 7.129 1.00 97.31 72 ASP A N 1
ATOM 515 C CA . ASP A 1 72 ? -8.034 -11.567 7.789 1.00 97.31 72 ASP A CA 1
ATOM 516 C C . ASP A 1 72 ? -6.851 -10.626 7.505 1.00 97.31 72 ASP A C 1
ATOM 518 O O . ASP A 1 72 ? -5.710 -10.958 7.824 1.00 97.31 72 ASP A O 1
ATOM 522 N N . GLY A 1 73 ? -7.097 -9.454 6.918 1.00 97.69 73 GLY A N 1
ATOM 523 C CA . GLY A 1 73 ? -6.080 -8.482 6.531 1.00 97.69 73 GLY A CA 1
ATOM 524 C C . GLY A 1 73 ? -5.292 -8.850 5.273 1.00 97.69 73 GLY A C 1
ATOM 525 O O . GLY A 1 73 ? -4.366 -8.117 4.922 1.00 97.69 73 GLY A O 1
ATOM 526 N N . SER A 1 74 ? -5.610 -9.966 4.607 1.00 98.19 74 SER A N 1
ATOM 527 C CA . SER A 1 74 ? -4.949 -10.364 3.362 1.00 98.19 74 SER A CA 1
ATOM 528 C C . SER A 1 74 ? -5.357 -9.472 2.191 1.00 98.19 74 SER A C 1
ATOM 530 O O . SER A 1 74 ? -6.455 -8.917 2.162 1.00 98.19 74 SER A O 1
ATOM 532 N N . PHE A 1 75 ? -4.474 -9.327 1.211 1.00 97.94 75 PHE A N 1
ATOM 533 C CA . PHE A 1 75 ? -4.793 -8.674 -0.052 1.00 97.94 75 PHE A CA 1
ATOM 534 C C . PHE A 1 75 ? -4.056 -9.336 -1.214 1.00 97.94 75 PHE A C 1
ATOM 536 O O . PHE A 1 75 ? -3.016 -9.980 -1.044 1.00 97.94 75 PHE A O 1
ATOM 543 N N . THR A 1 76 ? -4.612 -9.182 -2.410 1.00 97.69 76 THR A N 1
ATOM 544 C CA . THR A 1 76 ? -4.030 -9.662 -3.664 1.00 97.69 76 THR A CA 1
ATOM 545 C C . THR A 1 76 ? -4.312 -8.629 -4.742 1.00 97.69 76 THR A C 1
ATOM 547 O O . THR A 1 76 ? -5.469 -8.302 -4.991 1.00 97.69 76 THR A O 1
ATOM 550 N N . LEU A 1 77 ? -3.255 -8.103 -5.352 1.00 95.12 77 LEU A N 1
ATOM 551 C CA . LEU A 1 77 ? -3.318 -7.161 -6.461 1.00 95.12 77 LEU A CA 1
ATOM 552 C C . LEU A 1 77 ? -2.653 -7.810 -7.675 1.00 95.12 77 LEU A C 1
ATOM 554 O O . LEU A 1 77 ? -1.466 -8.137 -7.631 1.00 95.12 77 LEU A O 1
ATOM 558 N N . SER A 1 78 ? -3.420 -8.001 -8.743 1.00 93.69 78 SER A N 1
ATOM 559 C CA . SER A 1 78 ? -2.908 -8.464 -10.033 1.00 93.69 78 SER A CA 1
ATOM 560 C C . SER A 1 78 ? -2.718 -7.276 -10.962 1.00 93.69 78 SER A C 1
ATOM 562 O O . SER A 1 78 ? -3.535 -6.357 -10.967 1.00 93.69 78 SER A O 1
ATOM 564 N N . TYR A 1 79 ? -1.646 -7.309 -11.740 1.00 88.19 79 TYR A N 1
ATOM 565 C CA . TYR A 1 79 ? -1.330 -6.282 -12.725 1.00 88.19 79 TYR A CA 1
ATOM 566 C C . TYR A 1 79 ? -0.580 -6.919 -13.902 1.00 88.19 79 TYR A C 1
ATOM 568 O O . TYR A 1 79 ? -0.063 -8.042 -13.804 1.00 88.19 79 TYR A O 1
ATOM 576 N N . GLU A 1 80 ? -0.558 -6.212 -15.024 1.00 85.31 80 GLU A N 1
ATOM 577 C CA . GLU A 1 80 ? 0.118 -6.656 -16.241 1.00 85.31 80 GLU A CA 1
ATOM 578 C C . GLU A 1 80 ? 1.495 -6.018 -16.383 1.00 85.31 80 GLU A C 1
ATOM 580 O O . GLU A 1 80 ? 1.759 -4.975 -15.794 1.00 85.31 80 GLU A O 1
ATOM 585 N N . ASP A 1 81 ? 2.372 -6.648 -17.161 1.00 78.12 81 ASP A N 1
ATOM 586 C CA . ASP A 1 81 ? 3.728 -6.140 -17.382 1.00 78.12 81 ASP A CA 1
ATOM 587 C C . ASP A 1 81 ? 3.711 -4.760 -18.054 1.00 78.12 81 ASP A C 1
ATOM 589 O O . ASP A 1 81 ? 4.580 -3.941 -17.788 1.00 78.12 81 ASP A O 1
ATOM 593 N N . GLU A 1 82 ? 2.688 -4.455 -18.860 1.00 75.62 82 GLU A N 1
ATOM 594 C CA . GLU A 1 82 ? 2.506 -3.133 -19.469 1.00 75.62 82 GLU A CA 1
ATOM 595 C C . GLU A 1 82 ? 2.124 -2.040 -18.462 1.00 75.62 82 GLU A C 1
ATOM 597 O O . GLU A 1 82 ? 2.198 -0.858 -18.795 1.00 75.62 82 GLU A O 1
ATOM 602 N N . ALA A 1 83 ? 1.695 -2.411 -17.249 1.00 67.50 83 ALA A N 1
ATOM 603 C CA . ALA A 1 83 ? 1.509 -1.454 -16.161 1.00 67.50 83 ALA A CA 1
ATOM 604 C C . ALA A 1 83 ? 2.852 -0.959 -15.598 1.00 67.50 83 ALA A C 1
ATOM 606 O O . ALA A 1 83 ? 2.859 0.008 -14.842 1.00 67.50 83 ALA A O 1
ATOM 607 N N . PHE A 1 84 ? 3.962 -1.593 -15.992 1.00 71.19 84 PHE A N 1
ATOM 608 C CA . PHE A 1 84 ? 5.308 -1.083 -15.793 1.00 71.19 84 PHE A CA 1
ATOM 609 C C . PHE A 1 84 ? 5.782 -0.355 -17.032 1.00 71.19 84 PHE A C 1
ATOM 611 O O . PHE A 1 84 ? 5.778 -0.893 -18.145 1.00 71.19 84 PHE A O 1
ATOM 618 N N . GLN A 1 85 ? 6.281 0.854 -16.833 1.00 63.12 85 GLN A N 1
ATOM 619 C CA . GLN A 1 85 ? 7.110 1.470 -17.847 1.00 63.12 85 GLN A CA 1
ATOM 620 C C . GLN A 1 85 ? 8.540 0.988 -17.625 1.00 63.12 85 GLN A C 1
ATOM 622 O O . GLN A 1 85 ? 9.287 1.587 -16.867 1.00 63.12 85 GLN A O 1
ATOM 627 N N . ILE A 1 86 ? 8.931 -0.098 -18.301 1.00 64.31 86 ILE A N 1
ATOM 628 C CA . ILE A 1 86 ? 10.339 -0.520 -18.346 1.00 64.31 86 ILE A CA 1
ATOM 629 C C . ILE A 1 86 ? 11.128 0.595 -19.044 1.00 64.31 86 ILE A C 1
ATOM 631 O O . ILE A 1 86 ? 11.204 0.659 -20.276 1.00 64.31 86 ILE A O 1
ATOM 635 N N . HIS A 1 87 ? 11.676 1.513 -18.252 1.00 64.00 87 HIS A N 1
ATOM 636 C CA . HIS A 1 87 ? 12.455 2.649 -18.733 1.00 64.00 87 HIS A CA 1
ATOM 637 C C . HIS A 1 87 ? 13.898 2.241 -19.043 1.00 64.00 87 HIS A C 1
ATOM 639 O O . HIS A 1 87 ? 14.536 2.819 -19.929 1.00 64.00 87 HIS A O 1
ATOM 645 N N . ASP A 1 88 ? 14.388 1.194 -18.377 1.00 67.69 88 ASP A N 1
ATOM 646 C CA . ASP A 1 88 ? 15.683 0.575 -18.617 1.00 67.69 88 ASP A CA 1
ATOM 647 C C . ASP A 1 88 ? 15.507 -0.914 -18.932 1.00 67.69 88 ASP A C 1
ATOM 649 O O . ASP A 1 88 ? 14.956 -1.675 -18.152 1.00 67.69 88 ASP A O 1
ATOM 653 N N . SER A 1 89 ? 16.064 -1.376 -20.051 1.00 68.69 89 SER A N 1
ATOM 654 C CA . SER A 1 89 ? 16.125 -2.805 -20.406 1.00 68.69 89 SER A CA 1
ATOM 655 C C . SER A 1 89 ? 16.800 -3.711 -19.356 1.00 68.69 89 SER A C 1
ATOM 657 O O . SER A 1 89 ? 16.749 -4.936 -19.479 1.00 68.69 89 SER A O 1
ATOM 659 N N . ARG A 1 90 ? 17.482 -3.126 -18.364 1.00 69.94 90 ARG A N 1
ATOM 660 C CA . ARG A 1 90 ? 18.086 -3.816 -17.216 1.00 69.94 90 ARG A CA 1
ATOM 661 C C . ARG A 1 90 ? 17.133 -3.959 -16.028 1.00 69.94 90 ARG A C 1
ATOM 663 O O . ARG A 1 90 ? 17.441 -4.726 -15.120 1.00 69.94 90 ARG A O 1
ATOM 670 N N . GLU A 1 91 ? 16.017 -3.243 -16.028 1.00 69.69 91 GLU A N 1
ATOM 671 C CA . GLU A 1 91 ? 14.981 -3.323 -15.010 1.00 69.69 91 GLU A CA 1
ATOM 672 C C . GLU A 1 91 ? 14.082 -4.523 -15.311 1.00 69.69 91 GLU A C 1
ATOM 674 O O . GLU A 1 91 ? 13.385 -4.591 -16.322 1.00 69.69 91 GLU A O 1
ATOM 679 N N . VAL A 1 92 ? 14.188 -5.544 -14.461 1.00 69.06 92 VAL A N 1
ATOM 680 C CA . VAL A 1 92 ? 13.491 -6.828 -14.651 1.00 69.06 92 VAL A CA 1
ATOM 681 C C . VAL A 1 92 ? 12.238 -6.910 -13.773 1.00 69.06 92 VAL A C 1
ATOM 683 O O . VAL A 1 92 ? 11.416 -7.808 -13.951 1.00 69.06 92 VAL A O 1
ATOM 686 N N . ARG A 1 93 ? 12.106 -6.015 -12.787 1.00 73.12 93 ARG A N 1
ATOM 687 C CA . ARG A 1 93 ? 11.012 -5.960 -11.812 1.00 73.12 93 ARG A CA 1
ATOM 688 C C . ARG A 1 93 ? 10.810 -4.513 -11.362 1.00 73.12 93 ARG A C 1
ATOM 690 O O . ARG A 1 93 ? 11.802 -3.796 -11.337 1.00 73.12 93 ARG A O 1
ATOM 697 N N . PRO A 1 94 ? 9.585 -4.140 -10.968 1.00 76.69 94 PRO A N 1
ATOM 698 C CA . PRO A 1 94 ? 9.303 -2.803 -10.468 1.00 76.69 94 PRO A CA 1
ATOM 699 C C . PRO A 1 94 ? 9.913 -2.543 -9.100 1.00 76.69 94 PRO A C 1
ATOM 701 O O . PRO A 1 94 ? 9.986 -3.434 -8.240 1.00 76.69 94 PRO A O 1
ATOM 704 N N . ASP A 1 95 ? 10.172 -1.270 -8.874 1.00 83.25 95 ASP A N 1
ATOM 705 C CA . ASP A 1 95 ? 10.496 -0.698 -7.585 1.00 83.25 95 ASP A CA 1
ATOM 706 C C . ASP A 1 95 ? 9.193 -0.326 -6.867 1.00 83.25 95 ASP A C 1
ATOM 708 O O . ASP A 1 95 ? 8.567 0.707 -7.095 1.00 83.25 95 ASP A O 1
ATOM 712 N N . LEU A 1 96 ? 8.723 -1.218 -5.992 1.00 86.44 96 LEU A N 1
ATOM 713 C CA . LEU A 1 96 ? 7.397 -1.069 -5.392 1.00 86.44 96 LEU A CA 1
ATOM 714 C C . LEU A 1 96 ? 7.400 -0.147 -4.174 1.00 86.44 96 LEU A C 1
ATOM 716 O O . LEU A 1 96 ? 8.070 -0.416 -3.172 1.00 86.44 96 LEU A O 1
ATOM 720 N N . PHE A 1 97 ? 6.511 0.843 -4.198 1.00 87.94 97 PHE A N 1
ATOM 721 C CA . PHE A 1 97 ? 6.137 1.632 -3.030 1.00 87.94 97 PHE A CA 1
ATOM 722 C C . PHE A 1 97 ? 4.683 1.391 -2.649 1.00 87.94 97 PHE A C 1
ATOM 724 O O . PHE A 1 97 ? 3.770 1.432 -3.476 1.00 87.94 97 PHE A O 1
ATOM 731 N N . LEU A 1 98 ? 4.465 1.130 -1.364 1.00 91.75 98 LEU A N 1
ATOM 732 C CA . LEU A 1 98 ? 3.168 0.743 -0.834 1.00 91.75 98 LEU A CA 1
ATOM 733 C C . LEU A 1 98 ? 2.694 1.759 0.197 1.00 91.75 98 LEU A C 1
ATOM 735 O O . LEU A 1 98 ? 3.402 2.069 1.153 1.00 91.75 98 LEU A O 1
ATOM 739 N N . MET A 1 99 ? 1.456 2.215 0.029 1.00 91.94 99 MET A N 1
ATOM 740 C CA . MET A 1 99 ? 0.742 3.053 0.986 1.00 91.94 99 MET A CA 1
ATOM 741 C C . MET A 1 99 ? -0.482 2.313 1.511 1.00 91.94 99 MET A C 1
ATOM 743 O O . MET A 1 99 ? -1.189 1.642 0.757 1.00 91.94 99 MET A O 1
ATOM 747 N N . VAL A 1 100 ? -0.753 2.459 2.803 1.00 94.56 100 VAL A N 1
ATOM 748 C CA . VAL A 1 100 ? -1.924 1.880 3.463 1.00 94.56 100 VAL A CA 1
ATOM 749 C C . VAL A 1 100 ? -2.738 2.993 4.083 1.00 94.56 100 VAL A C 1
ATOM 751 O O . VAL A 1 100 ? -2.239 3.724 4.939 1.00 94.56 100 VAL A O 1
ATOM 754 N N . PHE A 1 101 ? -4.007 3.067 3.711 1.00 94.62 101 PHE A N 1
ATOM 755 C CA . PHE A 1 101 ? -4.947 4.028 4.254 1.00 94.62 101 PHE A CA 1
ATOM 756 C C . PHE A 1 101 ? -6.017 3.342 5.100 1.00 94.62 101 PHE A C 1
ATOM 758 O O . PHE A 1 101 ? -6.466 2.227 4.815 1.00 94.62 101 PHE A O 1
ATOM 765 N N . ALA A 1 102 ? -6.438 4.040 6.148 1.00 94.56 102 ALA A N 1
ATOM 766 C CA . ALA A 1 102 ? -7.658 3.759 6.878 1.00 94.56 102 ALA A CA 1
ATOM 767 C C . ALA A 1 102 ? -8.880 3.884 5.945 1.00 94.56 102 ALA A C 1
ATOM 769 O O . ALA A 1 102 ? -8.795 4.561 4.916 1.00 94.56 102 ALA A O 1
ATOM 770 N N . PRO A 1 103 ? -10.027 3.280 6.308 1.00 90.62 103 PRO A N 1
ATOM 771 C CA . PRO A 1 103 ? -11.277 3.505 5.595 1.00 90.62 103 PRO A CA 1
ATOM 772 C C . PRO A 1 103 ? -11.574 4.998 5.441 1.00 90.62 103 PRO A C 1
ATOM 774 O O . PRO A 1 103 ? -11.333 5.775 6.370 1.00 90.62 103 PRO A O 1
ATOM 777 N N . GLU A 1 104 ? -12.140 5.381 4.296 1.00 83.00 104 GLU A N 1
ATOM 778 C CA . GLU A 1 104 ? -12.539 6.763 4.045 1.00 83.00 104 GLU A CA 1
ATOM 779 C C . GLU A 1 104 ? -13.514 7.255 5.122 1.00 83.00 104 GLU A C 1
ATOM 781 O O . GLU A 1 104 ? -14.463 6.569 5.513 1.00 83.00 104 GLU A O 1
ATOM 786 N N . GLN A 1 105 ? -13.272 8.470 5.611 1.00 83.75 105 GLN A N 1
ATOM 787 C CA . GLN A 1 105 ? -14.122 9.133 6.591 1.00 83.75 105 GLN A CA 1
ATOM 788 C C . GLN A 1 105 ? -14.409 10.555 6.129 1.00 83.75 105 GLN A C 1
ATOM 790 O O . GLN A 1 105 ? -13.513 11.279 5.694 1.00 83.75 105 GLN A O 1
ATOM 795 N N . THR A 1 106 ? -15.665 10.976 6.264 1.00 89.44 106 THR A N 1
ATOM 796 C CA . THR A 1 106 ? -16.070 12.350 5.967 1.00 89.44 106 THR A CA 1
ATOM 797 C C . THR A 1 106 ? -15.231 13.332 6.785 1.00 89.44 106 THR A C 1
ATOM 799 O O . THR A 1 106 ? -15.071 13.158 7.992 1.00 89.44 106 THR A O 1
ATOM 802 N N . ASN A 1 107 ? -14.739 14.389 6.136 1.00 85.56 107 ASN A N 1
ATOM 803 C CA . ASN A 1 107 ? -13.908 15.447 6.727 1.00 85.56 107 ASN A CA 1
ATOM 804 C C . ASN A 1 107 ? -12.501 15.027 7.175 1.00 85.56 107 ASN A C 1
ATOM 806 O O . ASN A 1 107 ? -11.845 15.817 7.850 1.00 85.56 107 ASN A O 1
ATOM 810 N N . LYS A 1 108 ? -12.020 13.835 6.803 1.00 81.75 108 LYS A N 1
ATOM 811 C CA . LYS A 1 108 ? -10.598 13.506 6.929 1.00 81.75 108 LYS A CA 1
ATOM 812 C C . LYS A 1 108 ? -9.868 13.750 5.623 1.00 81.75 108 LYS A C 1
ATOM 814 O O . LYS A 1 108 ? -10.354 13.419 4.545 1.00 81.75 108 LYS A O 1
ATOM 819 N N . SER A 1 109 ? -8.686 14.331 5.738 1.00 83.81 109 SER A N 1
ATOM 820 C CA . SER A 1 109 ? -7.739 14.430 4.637 1.00 83.81 109 SER A CA 1
ATOM 821 C C . SER A 1 109 ? -7.129 13.062 4.308 1.00 83.81 109 SER A C 1
ATOM 823 O O . SER A 1 109 ? -7.161 12.117 5.105 1.00 83.81 109 SER A O 1
ATOM 825 N N . LEU A 1 110 ? -6.528 12.967 3.120 1.00 81.38 110 LEU A N 1
ATOM 826 C CA . LEU A 1 110 ? -5.786 11.781 2.695 1.00 81.38 110 LEU A CA 1
ATOM 827 C C . LEU A 1 110 ? -4.632 11.469 3.662 1.00 81.38 110 LEU A C 1
ATOM 829 O O . LEU A 1 110 ? -4.424 10.318 4.033 1.00 81.38 110 LEU A O 1
ATOM 833 N N . THR A 1 111 ? -3.935 12.506 4.129 1.00 83.56 111 THR A N 1
ATOM 834 C CA . THR A 1 111 ? -2.801 12.396 5.054 1.00 83.56 111 THR A CA 1
ATOM 835 C C . THR A 1 111 ? -3.225 11.879 6.425 1.00 83.56 111 THR A C 1
ATOM 837 O O . THR A 1 111 ? -2.551 11.030 6.993 1.00 83.56 111 THR A O 1
ATOM 840 N N . GLU A 1 112 ? -4.377 12.315 6.939 1.00 86.75 112 GLU A N 1
ATOM 841 C CA . GLU A 1 112 ? -4.941 11.784 8.192 1.00 86.75 112 GLU A CA 1
ATOM 842 C C . GLU A 1 112 ? -5.420 10.334 8.071 1.00 86.75 112 GLU A C 1
ATOM 844 O O . GLU A 1 112 ? -5.624 9.659 9.082 1.00 86.75 112 GLU A O 1
ATOM 849 N N . SER A 1 113 ? -5.628 9.865 6.842 1.00 89.44 113 SER A N 1
ATOM 850 C CA . SER A 1 113 ? -6.017 8.488 6.562 1.00 89.44 113 SER A CA 1
ATOM 851 C C . SER A 1 113 ? -4.803 7.587 6.327 1.00 89.44 113 SER A C 1
ATOM 853 O O . SER A 1 113 ? -4.959 6.374 6.383 1.00 89.44 113 SER A O 1
ATOM 855 N N . LEU A 1 114 ? -3.602 8.130 6.099 1.00 90.81 114 LEU A N 1
ATOM 856 C CA . LEU A 1 114 ? -2.385 7.348 5.874 1.00 90.81 114 LEU A CA 1
ATOM 857 C C . LEU A 1 114 ? -1.924 6.672 7.175 1.00 90.81 114 LEU A C 1
ATOM 859 O O . LEU A 1 114 ? -1.515 7.330 8.127 1.00 90.81 114 LEU A O 1
ATOM 863 N N . LEU A 1 115 ? -1.970 5.342 7.201 1.00 93.06 115 LEU A N 1
ATOM 864 C CA . LEU A 1 115 ? -1.552 4.520 8.340 1.00 93.06 115 LEU A CA 1
ATOM 865 C C . LEU A 1 115 ? -0.110 4.035 8.213 1.00 93.06 115 LEU A C 1
ATOM 867 O O . LEU A 1 115 ? 0.579 3.868 9.217 1.00 93.06 115 LEU A O 1
ATOM 871 N N . PHE A 1 116 ? 0.325 3.756 6.986 1.00 91.81 116 PHE A N 1
ATOM 872 C CA . PHE A 1 116 ? 1.651 3.221 6.712 1.00 91.81 116 PHE A CA 1
ATOM 873 C C . PHE A 1 116 ? 2.104 3.585 5.301 1.00 91.81 116 PHE A C 1
ATOM 875 O O . PHE A 1 116 ? 1.297 3.623 4.373 1.00 91.81 116 PHE A O 1
ATOM 882 N N . TYR A 1 117 ? 3.409 3.778 5.145 1.00 90.38 117 TYR A N 1
ATOM 883 C CA . TYR A 1 117 ? 4.089 3.808 3.859 1.00 90.38 117 TYR A CA 1
ATOM 884 C C . TYR A 1 117 ? 5.400 3.023 3.965 1.00 90.38 117 TYR A C 1
ATOM 886 O O . TYR A 1 117 ? 6.002 2.967 5.040 1.00 90.38 117 TYR A O 1
ATOM 894 N N . SER A 1 118 ? 5.842 2.400 2.873 1.00 85.56 118 SER A N 1
ATOM 895 C CA . SER A 1 118 ? 7.119 1.681 2.843 1.00 85.56 118 SER A CA 1
ATOM 896 C C . SER A 1 118 ? 8.295 2.669 2.876 1.00 85.56 118 SER A C 1
ATOM 898 O O . SER A 1 118 ? 8.429 3.457 1.943 1.00 85.56 118 SER A O 1
ATOM 900 N N . PRO A 1 119 ? 9.156 2.650 3.913 1.00 71.12 119 PRO A N 1
ATOM 901 C CA . PRO A 1 119 ? 10.251 3.615 4.046 1.00 71.12 119 PRO A CA 1
ATOM 902 C C . PRO A 1 119 ? 11.438 3.329 3.115 1.00 71.12 119 PRO A C 1
ATOM 904 O O . PRO A 1 119 ? 12.270 4.205 2.915 1.00 71.12 119 PRO A O 1
ATOM 907 N N . GLU A 1 120 ? 11.526 2.116 2.567 1.00 66.69 120 GLU A N 1
ATOM 908 C CA . GLU A 1 120 ? 12.596 1.686 1.667 1.00 66.69 120 GLU A CA 1
ATOM 909 C C . GLU A 1 120 ? 11.984 1.202 0.351 1.00 66.69 120 GLU A C 1
ATOM 911 O O . GLU A 1 120 ? 11.085 0.352 0.362 1.00 66.69 120 GLU A O 1
ATOM 916 N N . ILE A 1 121 ? 12.485 1.740 -0.764 1.00 66.25 121 ILE A N 1
ATOM 917 C CA . ILE A 1 121 ? 12.245 1.203 -2.107 1.00 66.25 121 ILE A CA 1
ATOM 918 C C . ILE A 1 121 ? 13.083 -0.071 -2.238 1.00 66.25 121 ILE A C 1
ATOM 920 O O . ILE A 1 121 ? 14.255 -0.093 -1.850 1.00 66.25 121 ILE A O 1
ATOM 924 N N . ARG A 1 122 ? 12.468 -1.153 -2.716 1.00 59.22 122 ARG A N 1
ATOM 925 C CA . ARG A 1 122 ? 13.142 -2.444 -2.879 1.00 59.22 122 ARG A CA 1
ATOM 926 C C . ARG A 1 122 ? 13.547 -2.655 -4.336 1.00 59.22 122 ARG A C 1
ATOM 928 O O . ARG A 1 122 ? 12.702 -3.109 -5.100 1.00 59.22 122 ARG A O 1
ATOM 935 N N . TYR A 1 123 ? 14.830 -2.416 -4.605 1.00 55.75 123 TYR A N 1
ATOM 936 C CA . TYR A 1 123 ? 15.545 -2.767 -5.840 1.00 55.75 123 TYR A CA 1
ATOM 937 C C . TYR A 1 123 ? 15.786 -4.279 -5.992 1.00 55.75 123 TYR A C 1
ATOM 939 O O . TYR A 1 123 ? 15.924 -4.974 -4.950 1.00 55.75 123 TYR A O 1
#

Sequence (123 aa):
MNTITGKIALLNTGAGIANLLVVVYDVDPETKPEEVIAELASTSAKAKTRTKSGNDLGFVGDRIGSVLTGQDGSFTLSYEDEAFQIHDSREVRPDLFLMVFAPEQTNKSLTESLLFYSPEIRY

pLDDT: mean 79.28, std 16.47, range [40.25, 98.19]

Secondary structure (DSSP, 8-state):
-EEEEEE-B-TTT--B--SPEEEEEE--TT--HHHHHHHHHHTTS--------SS--TTS-EEEEEEE--TTSEEEEEE-GGGS---STT--S--EEEEEEPPP-TT--HHHHEEEE-SS-B-

Foldseek 3Di:
DDKDKDFDADPPPLAGDWFKKKWKAFADPPAQVVVLLVCLVVVPDDDDDDDDDDDDSVRRHQTQDMDTADNRRMDMDDGDPVSDPCPDPPCPDTFMKMWIFAHDDPPDGRSNRTPDIDNDGDD